Protein AF-A0A946BGT6-F1 (afdb_monomer_lite)

Radius of gyration: 21.68 Å; chains: 1; bounding box: 57×18×57 Å

Structure (mmCIF, N/CA/C/O backbone):
data_AF-A0A946BGT6-F1
#
_entry.id   AF-A0A946BGT6-F1
#
loop_
_atom_site.group_PDB
_atom_site.id
_atom_site.type_symbol
_atom_site.label_atom_id
_atom_site.label_alt_id
_atom_site.label_comp_id
_atom_site.label_asym_id
_atom_site.label_entity_id
_atom_site.label_seq_id
_atom_site.pdbx_PDB_ins_code
_atom_site.Cartn_x
_atom_site.Cartn_y
_atom_site.Cartn_z
_atom_site.occupancy
_atom_site.B_iso_or_equiv
_atom_site.auth_seq_id
_atom_site.auth_comp_id
_atom_site.auth_asym_id
_atom_site.auth_atom_id
_atom_site.pdbx_PDB_model_num
ATOM 1 N N . MET A 1 1 ? -19.618 1.269 34.527 1.00 49.34 1 MET A N 1
ATOM 2 C CA . MET A 1 1 ? -18.275 1.624 34.009 1.00 49.34 1 MET A CA 1
ATOM 3 C C . MET A 1 1 ? -18.115 1.313 32.505 1.00 49.34 1 MET A C 1
ATOM 5 O O . MET A 1 1 ? -16.997 1.098 32.072 1.00 49.34 1 MET A O 1
ATOM 9 N N . ASN A 1 2 ? -19.185 1.317 31.686 1.00 57.16 2 ASN A N 1
ATOM 10 C CA . ASN A 1 2 ? -19.121 0.758 30.314 1.00 57.16 2 ASN A CA 1
ATOM 11 C C . ASN A 1 2 ? -19.333 1.762 29.161 1.00 57.16 2 ASN A C 1
ATOM 13 O O . ASN A 1 2 ? -18.814 1.562 28.075 1.00 57.16 2 ASN A O 1
ATOM 17 N N . GLN A 1 3 ? -20.012 2.888 29.396 1.00 58.19 3 GLN A N 1
ATOM 18 C CA . GLN A 1 3 ? -20.349 3.854 28.333 1.00 58.19 3 GLN A CA 1
ATOM 19 C C . GLN A 1 3 ? -19.148 4.691 27.843 1.00 58.19 3 GLN A C 1
ATOM 21 O O . GLN A 1 3 ? -19.105 5.116 26.689 1.00 58.19 3 GLN A O 1
ATOM 26 N N . LYS A 1 4 ? -18.144 4.935 28.700 1.00 64.19 4 LYS A N 1
ATOM 27 C CA . LYS A 1 4 ? -16.946 5.705 28.316 1.00 64.19 4 LYS A CA 1
ATOM 28 C C . LYS A 1 4 ? -16.034 4.897 27.380 1.00 64.19 4 LYS A C 1
ATOM 30 O O . LYS A 1 4 ? -15.597 5.413 26.358 1.00 64.19 4 LYS A O 1
ATOM 35 N N . THR A 1 5 ? -15.804 3.627 27.702 1.00 70.81 5 THR A N 1
ATOM 36 C CA . THR A 1 5 ? -14.912 2.722 26.960 1.00 70.81 5 THR A CA 1
ATOM 37 C C . THR A 1 5 ? -15.464 2.366 25.576 1.00 70.81 5 THR A C 1
ATOM 39 O O . THR A 1 5 ? -14.711 2.253 24.608 1.00 70.81 5 THR A O 1
ATOM 42 N N . GLU A 1 6 ? -16.789 2.237 25.457 1.00 72.25 6 GLU A N 1
ATOM 43 C CA . GLU A 1 6 ? -17.472 1.979 24.183 1.00 72.25 6 GLU A CA 1
ATOM 44 C C . GLU A 1 6 ? -17.326 3.162 23.206 1.00 72.25 6 GLU A C 1
ATOM 46 O O . GLU A 1 6 ? -17.005 2.982 22.026 1.00 72.25 6 GLU A O 1
ATOM 51 N N . ASN A 1 7 ? -17.442 4.391 23.723 1.00 76.06 7 ASN A N 1
ATOM 52 C CA . ASN A 1 7 ? -17.224 5.608 22.941 1.00 76.06 7 ASN A CA 1
ATOM 53 C C . ASN A 1 7 ? -15.769 5.743 22.463 1.00 76.06 7 ASN A C 1
ATOM 55 O O . ASN A 1 7 ? -15.541 6.046 21.295 1.00 76.06 7 ASN A O 1
ATOM 59 N N . GLU A 1 8 ? -14.778 5.459 23.311 1.00 81.69 8 GLU A N 1
ATOM 60 C CA . GLU A 1 8 ? -13.362 5.516 22.909 1.00 81.69 8 GLU A CA 1
ATOM 61 C C . GLU A 1 8 ? -13.028 4.465 21.838 1.00 81.69 8 GLU A C 1
ATOM 63 O O . GLU A 1 8 ? -12.349 4.765 20.854 1.00 81.69 8 GLU A O 1
ATOM 68 N N . THR A 1 9 ? -13.579 3.254 21.964 1.00 82.38 9 THR A N 1
ATOM 69 C CA . THR A 1 9 ? -13.367 2.172 20.991 1.00 82.38 9 THR A CA 1
ATOM 70 C C . THR A 1 9 ? -13.937 2.533 19.618 1.00 82.38 9 THR A C 1
ATOM 72 O O . THR A 1 9 ? -13.252 2.374 18.607 1.00 82.38 9 THR A O 1
ATOM 75 N N . SER A 1 10 ? -15.161 3.071 19.560 1.00 81.19 10 SER A N 1
ATOM 76 C CA . SER A 1 10 ? -15.772 3.504 18.295 1.00 81.19 10 SER A CA 1
ATOM 77 C C . SER A 1 10 ? -15.000 4.657 17.639 1.00 81.19 10 SER A C 1
ATOM 79 O O . SER A 1 10 ? -14.808 4.655 16.419 1.00 81.19 10 SER A O 1
ATOM 81 N N . GLN A 1 11 ? -14.473 5.600 18.428 1.00 84.94 11 GLN A N 1
ATOM 82 C CA . GLN A 1 11 ? -13.640 6.690 17.921 1.00 84.94 11 GLN A CA 1
ATOM 83 C C . GLN A 1 11 ? -12.333 6.183 17.306 1.00 84.94 11 GLN A C 1
ATOM 85 O O . GLN A 1 11 ? -12.005 6.562 16.179 1.00 84.94 11 GLN A O 1
ATOM 90 N N . ILE A 1 12 ? -11.613 5.293 17.997 1.00 86.75 12 ILE A N 1
ATOM 91 C CA . ILE A 1 12 ? -10.382 4.680 17.475 1.00 86.75 12 ILE A CA 1
ATOM 92 C C . ILE A 1 12 ? -10.685 3.932 16.174 1.00 86.75 12 ILE A C 1
ATOM 94 O O . ILE A 1 12 ? -9.984 4.102 15.177 1.00 86.75 12 ILE A O 1
ATOM 98 N N . LEU A 1 13 ? -11.784 3.176 16.147 1.00 85.12 13 LEU A N 1
ATOM 99 C CA . LEU A 1 13 ? -12.221 2.410 14.987 1.00 85.12 13 LEU A CA 1
ATOM 100 C C . LEU A 1 13 ? -12.509 3.312 13.768 1.00 85.12 13 LEU A C 1
ATOM 102 O O . LEU A 1 13 ? -12.075 3.024 12.650 1.00 85.12 13 LEU A O 1
ATOM 106 N N . HIS A 1 14 ? -13.159 4.459 13.987 1.00 84.88 14 HIS A N 1
ATOM 107 C CA . HIS A 1 14 ? -13.379 5.481 12.961 1.00 84.88 14 HIS A CA 1
ATOM 108 C C . HIS A 1 14 ? -12.078 6.093 12.428 1.00 84.88 14 HIS A C 1
ATOM 110 O O . HIS A 1 14 ? -11.955 6.331 11.219 1.00 84.88 14 HIS A O 1
ATOM 116 N N . VAL A 1 15 ? -11.107 6.362 13.306 1.00 87.94 15 VAL A N 1
ATOM 117 C CA . VAL A 1 15 ? -9.793 6.884 12.908 1.00 87.94 15 VAL A CA 1
ATOM 118 C C . VAL A 1 15 ? -9.040 5.840 12.087 1.00 87.94 15 VAL A C 1
ATOM 120 O O . VAL A 1 15 ? -8.575 6.160 10.992 1.00 87.94 15 VAL A O 1
ATOM 123 N N . CYS A 1 16 ? -8.999 4.585 12.539 1.00 86.19 16 CYS A N 1
ATOM 124 C CA . CYS A 1 16 ? -8.393 3.477 11.801 1.00 86.19 16 CYS A CA 1
ATOM 125 C C . CYS A 1 16 ? -9.004 3.332 10.402 1.00 86.19 16 CYS A C 1
ATOM 127 O O . CYS A 1 16 ? -8.263 3.280 9.422 1.00 86.19 16 CYS A O 1
ATOM 129 N N . ALA A 1 17 ? -10.334 3.373 10.272 1.00 86.38 17 ALA A N 1
ATOM 130 C CA . ALA A 1 17 ? -11.006 3.310 8.972 1.00 86.38 17 ALA A CA 1
ATOM 131 C C . ALA A 1 17 ? -10.561 4.433 8.015 1.00 86.38 17 ALA A C 1
ATOM 133 O O . ALA A 1 17 ? -10.332 4.191 6.827 1.00 86.38 17 ALA A O 1
ATOM 134 N N . LYS A 1 18 ? -10.404 5.664 8.528 1.00 85.00 18 LYS A N 1
ATOM 135 C CA . LYS A 1 18 ? -9.903 6.812 7.751 1.00 85.00 18 LYS A CA 1
ATOM 136 C C . LYS A 1 18 ? -8.432 6.666 7.357 1.00 85.00 18 LYS A C 1
ATOM 138 O O . LYS A 1 18 ? -8.054 7.099 6.270 1.00 85.00 18 LYS A O 1
ATOM 143 N N . VAL A 1 19 ? -7.598 6.089 8.217 1.00 88.81 19 VAL A N 1
ATOM 144 C CA . VAL A 1 19 ? -6.185 5.837 7.900 1.00 88.81 19 VAL A CA 1
ATOM 145 C C . VAL A 1 19 ? -6.064 4.751 6.833 1.00 88.81 19 VAL A C 1
ATOM 147 O O . VAL A 1 19 ? -5.342 4.946 5.858 1.00 88.81 19 VAL A O 1
ATOM 150 N N . LEU A 1 20 ? -6.828 3.661 6.952 1.00 85.69 20 LEU A N 1
ATOM 151 C CA . LEU A 1 20 ? -6.831 2.561 5.984 1.00 85.69 20 LEU A CA 1
ATOM 152 C C . LEU A 1 20 ? -7.180 3.030 4.571 1.00 85.69 20 LEU A C 1
ATOM 154 O O . LEU A 1 20 ? -6.463 2.702 3.631 1.00 85.69 20 LEU A O 1
ATOM 158 N N . ILE A 1 21 ? -8.230 3.843 4.412 1.00 83.94 21 ILE A N 1
ATOM 159 C CA . ILE A 1 21 ? -8.620 4.331 3.081 1.00 83.94 21 ILE A CA 1
ATOM 160 C C . ILE A 1 21 ? -7.584 5.297 2.488 1.00 83.94 21 ILE A C 1
ATOM 162 O O . ILE A 1 21 ? -7.346 5.287 1.282 1.00 83.94 21 ILE A O 1
ATOM 166 N N . ARG A 1 22 ? -6.919 6.107 3.324 1.00 87.00 22 ARG A N 1
ATOM 167 C CA . ARG A 1 22 ? -5.818 6.976 2.877 1.00 87.00 22 ARG A CA 1
ATOM 168 C C . ARG A 1 22 ? -4.609 6.157 2.443 1.00 87.00 22 ARG A C 1
ATOM 170 O O . ARG A 1 22 ? -3.994 6.479 1.436 1.00 87.00 22 ARG A O 1
ATOM 177 N N . CYS A 1 23 ? -4.288 5.097 3.173 1.00 84.31 23 CYS A N 1
ATOM 178 C CA . CYS A 1 23 ? -3.156 4.233 2.864 1.00 84.31 23 CYS A CA 1
ATOM 179 C C . CYS A 1 23 ? -3.419 3.368 1.611 1.00 84.31 23 CYS A C 1
ATOM 181 O O . CYS A 1 23 ? -2.529 3.198 0.775 1.00 84.31 23 CYS A O 1
ATOM 183 N N . PHE A 1 24 ? -4.673 2.958 1.386 1.00 83.12 24 PHE A N 1
ATOM 184 C CA . PHE A 1 24 ? -5.123 2.418 0.100 1.00 83.12 24 PHE A CA 1
ATOM 185 C C . PHE A 1 24 ? -4.922 3.426 -1.040 1.00 83.12 24 PHE A C 1
ATOM 187 O O . PHE A 1 24 ? -4.323 3.092 -2.058 1.00 83.12 24 PHE A O 1
ATOM 194 N N . ALA A 1 25 ? -5.343 4.684 -0.858 1.00 85.62 25 ALA A N 1
ATOM 195 C CA . ALA A 1 25 ? -5.129 5.729 -1.860 1.00 85.62 25 ALA A CA 1
ATOM 196 C C . ALA A 1 25 ? -3.633 5.962 -2.151 1.00 85.62 25 ALA A C 1
ATOM 198 O O . ALA A 1 25 ? -3.253 6.063 -3.314 1.00 85.62 25 ALA A O 1
ATOM 199 N N . PHE A 1 26 ? -2.772 5.969 -1.127 1.00 86.56 26 PHE A N 1
ATOM 200 C CA . PHE A 1 26 ? -1.314 6.024 -1.301 1.00 86.56 26 PHE A CA 1
ATOM 201 C C . PHE A 1 26 ? -0.770 4.826 -2.080 1.00 86.56 26 PHE A C 1
ATOM 203 O O . PHE A 1 26 ? 0.056 5.006 -2.969 1.00 86.56 26 PHE A O 1
ATOM 210 N N . SER A 1 27 ? -1.255 3.618 -1.794 1.00 83.62 27 SER A N 1
ATOM 211 C CA . SER A 1 27 ? -0.860 2.414 -2.532 1.00 83.62 27 SER A CA 1
ATOM 212 C C . SER A 1 27 ? -1.230 2.519 -4.014 1.00 83.62 27 SER A C 1
ATOM 214 O O . SER A 1 27 ? -0.418 2.202 -4.879 1.00 83.62 27 SER A O 1
ATOM 216 N N . VAL A 1 28 ? -2.429 3.028 -4.320 1.00 83.94 28 VAL A N 1
ATOM 21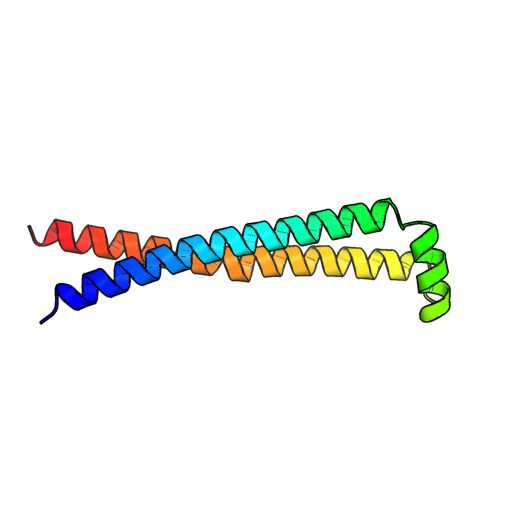7 C CA . VAL A 1 28 ? -2.871 3.290 -5.699 1.00 83.94 28 VAL A CA 1
ATOM 218 C C . VAL A 1 28 ? -2.006 4.363 -6.366 1.00 83.94 28 VAL A C 1
ATOM 220 O O . VAL A 1 28 ? -1.628 4.200 -7.523 1.00 83.94 28 VAL A O 1
ATOM 223 N N . LEU A 1 29 ? -1.645 5.435 -5.653 1.00 89.25 29 LEU A N 1
ATOM 224 C CA . LEU A 1 29 ? -0.739 6.467 -6.169 1.00 89.25 29 LEU A CA 1
ATOM 225 C C . LEU A 1 29 ? 0.646 5.900 -6.493 1.00 89.25 29 LEU A C 1
ATOM 227 O O . LEU A 1 29 ? 1.183 6.196 -7.555 1.00 89.25 29 LEU A O 1
ATOM 231 N N . ILE A 1 30 ? 1.202 5.058 -5.621 1.00 85.62 30 ILE A N 1
ATOM 232 C CA . ILE A 1 30 ? 2.481 4.379 -5.862 1.00 85.62 30 ILE A CA 1
ATOM 233 C C . ILE A 1 30 ? 2.385 3.484 -7.102 1.00 85.62 30 ILE A C 1
ATOM 235 O O . ILE A 1 30 ? 3.259 3.554 -7.960 1.00 85.62 30 ILE A O 1
ATOM 239 N N . LEU A 1 31 ? 1.306 2.708 -7.247 1.00 83.88 31 LEU A N 1
ATOM 240 C CA . LEU A 1 31 ? 1.034 1.905 -8.447 1.00 83.88 31 LEU A CA 1
ATOM 241 C C . LEU A 1 31 ? 0.966 2.765 -9.718 1.00 83.88 31 LEU A C 1
ATOM 243 O O . LEU A 1 31 ? 1.520 2.382 -10.744 1.00 83.88 31 LEU A O 1
ATOM 247 N N . MET A 1 32 ? 0.326 3.935 -9.655 1.00 83.88 32 MET A N 1
ATOM 248 C CA . MET A 1 32 ? 0.247 4.871 -10.782 1.00 83.88 32 MET A CA 1
ATOM 249 C C . MET A 1 32 ? 1.615 5.457 -11.136 1.00 83.88 32 MET A C 1
ATOM 251 O O . MET A 1 32 ? 1.969 5.508 -12.310 1.00 83.88 32 MET A O 1
ATOM 255 N N . ILE A 1 33 ? 2.400 5.865 -10.137 1.00 86.62 33 ILE A N 1
ATOM 256 C CA . ILE A 1 33 ? 3.767 6.361 -10.341 1.00 86.62 33 ILE A CA 1
ATOM 257 C C . ILE A 1 33 ? 4.633 5.263 -10.960 1.00 86.62 33 ILE A C 1
ATOM 259 O O . ILE A 1 33 ? 5.333 5.526 -11.933 1.00 86.62 33 ILE A O 1
ATOM 263 N N . TRP A 1 34 ? 4.541 4.030 -10.455 1.00 81.75 34 TRP A N 1
ATOM 264 C CA . TRP A 1 34 ? 5.258 2.879 -11.003 1.00 81.75 34 TRP A CA 1
ATOM 265 C C . TRP A 1 34 ? 4.857 2.617 -12.454 1.00 81.75 34 TRP A C 1
ATOM 267 O O . TRP A 1 34 ? 5.716 2.420 -13.305 1.00 81.75 34 TRP A O 1
ATOM 277 N N . PHE A 1 35 ? 3.563 2.677 -12.768 1.00 78.81 35 PHE A N 1
ATOM 278 C CA . PHE A 1 35 ? 3.059 2.497 -14.127 1.00 78.81 35 PHE A CA 1
ATOM 279 C C . PHE A 1 35 ? 3.574 3.579 -15.087 1.00 78.81 35 PHE A C 1
ATOM 281 O O . PHE A 1 35 ? 4.044 3.270 -16.180 1.00 78.81 35 PHE A O 1
ATOM 288 N N . VAL A 1 36 ? 3.549 4.847 -14.665 1.00 81.88 36 VAL A N 1
ATOM 289 C CA . VAL A 1 36 ? 4.103 5.968 -15.441 1.00 81.88 36 VAL A CA 1
ATOM 290 C C . VAL A 1 36 ? 5.610 5.808 -15.623 1.00 81.88 36 VAL A C 1
ATOM 292 O O . VAL A 1 36 ? 6.118 6.041 -16.719 1.00 81.88 36 VAL A O 1
ATOM 295 N N . TRP A 1 37 ? 6.324 5.362 -14.590 1.00 77.31 37 TRP A N 1
ATOM 296 C CA . TRP A 1 37 ? 7.751 5.066 -14.674 1.00 77.31 37 TRP A CA 1
ATOM 297 C C . TRP A 1 37 ? 8.026 3.934 -15.663 1.00 77.31 37 TRP A C 1
ATOM 299 O O . TRP A 1 37 ? 8.925 4.049 -16.485 1.00 77.31 37 TRP A O 1
ATOM 309 N N . LEU A 1 38 ? 7.225 2.869 -15.649 1.00 71.62 38 LEU A N 1
ATOM 310 C CA . LEU A 1 38 ? 7.368 1.758 -16.584 1.00 71.62 38 LEU A CA 1
ATOM 311 C C . LEU A 1 38 ? 7.166 2.206 -18.039 1.00 71.62 38 LEU A C 1
ATOM 313 O O . LEU A 1 38 ? 7.912 1.795 -18.924 1.00 71.62 38 LEU A O 1
ATOM 317 N N . LEU A 1 39 ? 6.175 3.071 -18.276 1.00 73.69 39 LEU A N 1
ATOM 318 C CA . LEU A 1 39 ? 5.870 3.605 -19.604 1.00 73.69 39 LEU A CA 1
ATOM 319 C C . LEU A 1 39 ? 6.925 4.596 -20.107 1.00 73.69 39 LEU A C 1
ATOM 321 O O . LEU A 1 39 ? 7.275 4.570 -21.282 1.00 73.69 39 LEU A O 1
ATOM 325 N N . THR A 1 40 ? 7.425 5.478 -19.240 1.00 71.00 40 THR A N 1
ATOM 326 C CA . THR A 1 40 ? 8.374 6.542 -19.624 1.00 71.00 40 THR A CA 1
ATOM 327 C C . THR A 1 40 ? 9.826 6.073 -19.625 1.00 71.00 40 THR A C 1
ATOM 329 O O . THR A 1 40 ? 10.625 6.522 -20.443 1.00 71.00 40 THR A O 1
ATOM 332 N N . CYS A 1 41 ? 10.172 5.138 -18.743 1.00 63.56 41 CYS A N 1
ATOM 333 C CA . CYS A 1 41 ? 11.516 4.593 -18.580 1.00 63.56 41 CYS A CA 1
ATOM 334 C C . CYS A 1 41 ? 11.695 3.252 -19.319 1.00 63.56 41 CYS A C 1
ATOM 336 O O . CYS A 1 41 ? 12.695 2.570 -19.119 1.00 63.56 41 CYS A O 1
ATOM 338 N N . GLY A 1 42 ? 10.762 2.862 -20.193 1.00 60.19 42 GLY A N 1
ATOM 339 C CA . GLY A 1 42 ? 10.820 1.606 -20.948 1.00 60.19 42 GLY A CA 1
ATOM 340 C C . GLY A 1 42 ? 12.039 1.456 -21.871 1.00 60.19 42 GLY A C 1
ATOM 341 O O . GLY A 1 42 ? 12.448 0.331 -22.128 1.00 60.19 42 GLY A O 1
ATOM 342 N N . ASP A 1 43 ? 12.660 2.553 -22.321 1.00 61.62 43 ASP A N 1
ATOM 343 C CA . ASP A 1 43 ? 13.914 2.520 -23.098 1.00 61.62 43 ASP A CA 1
ATOM 344 C C . ASP A 1 43 ? 15.154 2.888 -22.255 1.00 61.62 43 ASP A C 1
ATOM 346 O O . ASP A 1 43 ? 16.175 2.202 -22.327 1.00 61.62 43 ASP A O 1
ATOM 350 N N . PHE A 1 44 ? 15.070 3.913 -21.394 1.00 57.09 44 PHE A N 1
ATOM 351 C CA . PHE A 1 44 ? 16.185 4.345 -20.528 1.00 57.09 44 PHE A CA 1
ATOM 352 C C . PHE A 1 44 ? 16.411 3.429 -19.321 1.00 57.09 44 PHE A C 1
ATOM 354 O O . PHE A 1 44 ? 17.542 3.045 -19.021 1.00 57.09 44 PHE A O 1
ATOM 361 N N . GLY A 1 45 ? 15.334 3.039 -18.643 1.00 59.97 45 GLY A N 1
ATOM 362 C CA . GLY A 1 45 ? 15.355 2.072 -17.553 1.00 59.97 45 GLY A CA 1
ATOM 363 C C . GLY A 1 45 ? 15.756 0.693 -18.049 1.00 59.97 45 GLY A C 1
ATOM 364 O O . GLY A 1 45 ? 16.480 -0.004 -17.355 1.00 59.97 45 GLY A O 1
ATOM 365 N N . TYR A 1 46 ? 15.407 0.332 -19.283 1.00 57.34 46 TYR A N 1
ATOM 366 C CA . TYR A 1 46 ? 15.846 -0.927 -19.868 1.00 57.34 46 TYR A CA 1
ATOM 367 C C . TYR A 1 46 ? 17.366 -0.995 -20.056 1.00 57.34 46 TYR A C 1
ATOM 369 O O . TYR A 1 46 ? 17.969 -2.003 -19.704 1.00 57.34 46 TYR A O 1
ATOM 377 N N . GLN A 1 47 ? 18.011 0.078 -20.528 1.00 62.41 47 GLN A N 1
ATOM 378 C CA . GLN A 1 47 ? 19.478 0.136 -20.604 1.00 62.41 47 GLN A CA 1
ATOM 379 C C . GLN A 1 47 ? 20.138 0.123 -19.219 1.00 62.41 47 GLN A C 1
ATOM 381 O O . GLN A 1 47 ? 21.095 -0.620 -19.008 1.00 62.41 47 GLN A O 1
ATOM 386 N N . TYR A 1 48 ? 19.615 0.900 -18.265 1.00 61.88 48 TYR A N 1
ATOM 387 C CA . TYR A 1 48 ? 20.175 0.972 -16.911 1.00 61.88 48 TYR A CA 1
ATOM 388 C C . TYR A 1 48 ? 20.012 -0.345 -16.136 1.00 61.88 48 TYR A C 1
ATOM 390 O O . TYR A 1 48 ? 20.929 -0.788 -15.448 1.00 61.88 48 TYR A O 1
ATOM 398 N N . PHE A 1 49 ? 18.858 -1.001 -16.272 1.00 61.25 49 PHE A N 1
ATOM 399 C CA . PHE A 1 49 ? 18.537 -2.247 -15.576 1.00 61.25 49 PHE A CA 1
ATOM 400 C C . PHE A 1 49 ? 19.167 -3.466 -16.261 1.00 61.25 49 PHE A C 1
ATOM 402 O O . PHE A 1 49 ? 19.662 -4.363 -15.583 1.00 61.25 49 PHE A O 1
ATOM 409 N N . SER A 1 50 ? 19.250 -3.474 -17.598 1.00 57.81 50 SER A N 1
ATOM 410 C CA . SER A 1 50 ? 20.026 -4.465 -18.359 1.00 57.81 50 SER A CA 1
ATOM 411 C C . SER A 1 50 ? 21.509 -4.424 -18.000 1.00 57.81 50 SER A C 1
ATOM 413 O O . SER A 1 50 ? 22.136 -5.479 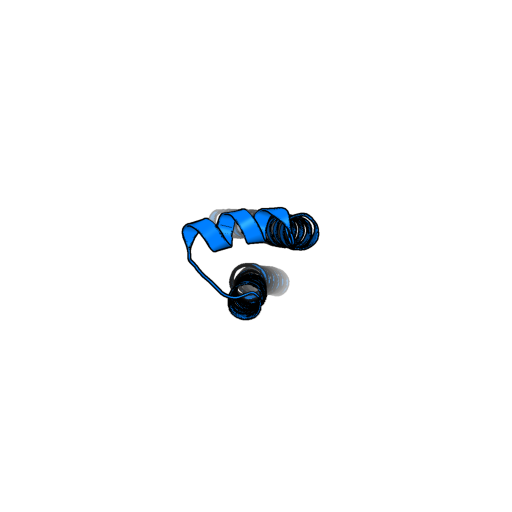-17.970 1.00 57.81 50 SER A O 1
ATOM 415 N N . ALA A 1 51 ? 22.071 -3.243 -17.727 1.00 63.34 51 ALA A N 1
ATOM 416 C 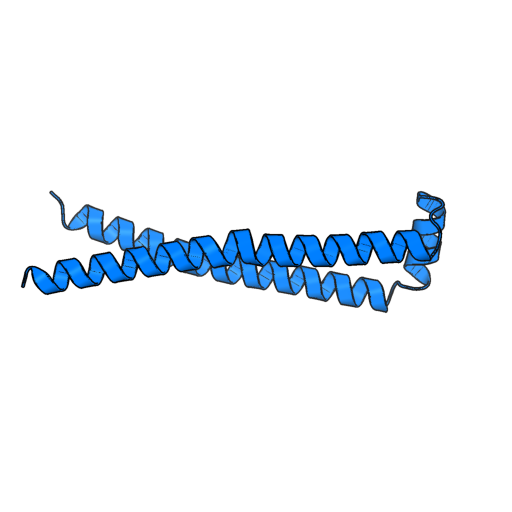CA . ALA A 1 51 ? 23.457 -3.113 -17.283 1.00 63.34 51 ALA A CA 1
ATOM 417 C C . ALA A 1 51 ? 23.669 -3.629 -15.848 1.00 63.34 51 ALA A C 1
ATOM 419 O O . ALA A 1 51 ? 24.749 -4.124 -15.536 1.00 63.34 51 ALA A O 1
ATOM 420 N N . TRP A 1 52 ? 22.650 -3.540 -14.986 1.00 58.59 52 TRP A N 1
ATOM 421 C CA . TRP A 1 52 ? 22.735 -3.984 -13.591 1.00 58.59 52 TRP A CA 1
ATOM 422 C C . TRP A 1 52 ? 22.467 -5.489 -13.422 1.00 58.59 52 TRP A C 1
ATOM 424 O O . TRP A 1 52 ? 23.138 -6.142 -12.628 1.00 58.59 52 TRP A O 1
ATOM 434 N N . PHE A 1 53 ? 21.505 -6.050 -14.164 1.00 59.12 53 PHE A N 1
ATOM 435 C CA . PHE A 1 53 ? 21.014 -7.421 -13.962 1.00 59.12 53 PHE A CA 1
ATOM 436 C C . PHE A 1 53 ? 21.205 -8.369 -15.156 1.00 59.12 53 PHE A C 1
ATOM 438 O O . PHE A 1 53 ? 21.001 -9.570 -15.006 1.00 59.12 53 PHE A O 1
ATOM 445 N N . GLY A 1 54 ? 21.572 -7.875 -16.345 1.00 60.03 54 GLY A N 1
ATOM 446 C CA . GLY A 1 54 ? 21.730 -8.724 -17.536 1.00 60.03 54 GLY A CA 1
ATOM 447 C C . GLY A 1 54 ? 20.436 -9.407 -18.008 1.00 60.03 54 GLY A C 1
ATOM 448 O O . GLY A 1 54 ? 20.494 -10.405 -18.721 1.00 60.03 54 GLY A O 1
ATOM 449 N N . LEU A 1 55 ? 19.269 -8.897 -17.600 1.00 59.94 55 LEU A N 1
ATOM 450 C CA . LEU A 1 55 ? 17.960 -9.489 -17.888 1.00 59.94 55 LEU A CA 1
ATOM 451 C C . LEU A 1 55 ? 17.457 -9.142 -19.300 1.00 59.94 55 LEU A C 1
ATOM 453 O O . LEU A 1 55 ? 17.675 -8.046 -19.824 1.00 59.94 55 LEU A O 1
ATOM 457 N N . THR A 1 56 ? 16.762 -10.099 -19.918 1.00 65.31 56 THR A N 1
ATOM 458 C CA . THR A 1 56 ? 16.155 -9.995 -21.258 1.00 65.31 56 THR A CA 1
ATOM 459 C C . THR A 1 56 ? 14.812 -9.247 -21.222 1.00 65.31 56 THR A C 1
ATOM 461 O O . THR A 1 56 ? 14.173 -9.176 -20.172 1.00 65.31 56 THR A O 1
ATOM 464 N N . LYS A 1 57 ? 14.354 -8.687 -22.365 1.00 65.06 57 LYS A N 1
ATOM 465 C CA . LYS A 1 57 ? 13.222 -7.719 -22.401 1.00 65.06 57 LYS A CA 1
ATOM 466 C C . LYS A 1 57 ? 11.943 -8.300 -21.823 1.00 65.06 57 LYS A C 1
ATOM 468 O O . LYS A 1 57 ? 11.164 -7.590 -21.196 1.00 65.06 57 LYS A O 1
ATOM 473 N N . GLN A 1 58 ? 11.769 -9.601 -22.010 1.00 66.25 58 GLN A N 1
ATOM 474 C CA . GLN A 1 58 ? 10.645 -10.352 -21.480 1.00 66.25 58 GLN A CA 1
ATOM 475 C C . GLN A 1 58 ? 10.676 -10.496 -19.961 1.00 66.25 58 GLN A C 1
ATOM 477 O O . GLN A 1 58 ? 9.651 -10.241 -19.341 1.00 66.25 58 GLN A O 1
ATOM 482 N N . GLU A 1 59 ? 11.818 -10.841 -19.367 1.00 66.88 59 GLU A N 1
ATOM 483 C CA . GLU A 1 59 ? 11.934 -11.082 -17.921 1.00 66.88 59 GLU A CA 1
ATOM 484 C C . GLU A 1 59 ? 11.629 -9.809 -17.121 1.00 66.88 59 GLU A C 1
ATOM 486 O O . GLU A 1 59 ? 10.867 -9.832 -16.158 1.00 66.88 59 GLU A O 1
ATOM 491 N N . PHE A 1 60 ? 12.123 -8.659 -17.590 1.00 66.81 60 PHE A N 1
ATOM 492 C CA . PHE A 1 60 ? 11.854 -7.368 -16.952 1.00 66.81 60 PHE A CA 1
ATOM 493 C C . PHE A 1 60 ? 10.366 -6.984 -16.989 1.00 66.81 60 PHE A C 1
ATOM 495 O O . PHE A 1 60 ? 9.826 -6.444 -16.022 1.00 66.81 60 PHE A O 1
ATOM 502 N N . VAL A 1 61 ? 9.687 -7.250 -18.108 1.00 69.12 61 VAL A N 1
ATOM 503 C CA . VAL A 1 61 ? 8.249 -6.979 -18.247 1.00 69.12 61 VAL A CA 1
ATOM 504 C C . VAL A 1 61 ? 7.432 -7.950 -17.390 1.00 69.12 61 VAL A C 1
ATOM 506 O O . VAL A 1 61 ? 6.458 -7.527 -16.768 1.00 69.12 61 VAL A O 1
ATOM 509 N N . LEU A 1 62 ? 7.848 -9.217 -17.308 1.00 75.81 62 LEU A N 1
ATOM 510 C CA . LEU A 1 62 ? 7.225 -10.252 -16.480 1.00 75.81 62 LEU A CA 1
ATOM 511 C C . LEU A 1 62 ? 7.300 -9.920 -14.989 1.00 75.81 62 LEU A C 1
ATOM 513 O O . LEU A 1 62 ? 6.263 -9.921 -14.327 1.00 75.81 62 LEU A O 1
ATOM 517 N N . GLU A 1 63 ? 8.478 -9.569 -14.471 1.00 73.62 63 GLU A N 1
ATOM 518 C CA . GLU A 1 63 ? 8.619 -9.202 -13.058 1.00 73.62 63 GLU A CA 1
ATOM 519 C C . GLU A 1 63 ? 7.819 -7.945 -12.707 1.00 73.62 63 GLU A C 1
ATOM 521 O O . GLU A 1 63 ? 7.154 -7.902 -11.673 1.00 73.62 63 GLU A O 1
ATOM 526 N N . ASN A 1 64 ? 7.799 -6.938 -13.588 1.00 73.44 64 ASN A N 1
ATOM 527 C CA . ASN A 1 64 ? 7.008 -5.730 -13.349 1.00 73.44 64 ASN A CA 1
ATOM 528 C C . ASN A 1 64 ? 5.494 -5.986 -13.402 1.00 73.44 64 ASN A C 1
ATOM 530 O O . ASN A 1 64 ? 4.745 -5.413 -12.608 1.00 73.44 64 ASN A O 1
ATOM 534 N N . LEU A 1 65 ? 5.021 -6.849 -14.306 1.00 76.44 65 LEU A N 1
ATOM 535 C CA . LEU A 1 65 ? 3.617 -7.274 -14.345 1.00 76.44 65 LEU A CA 1
ATOM 536 C C . LEU A 1 65 ? 3.232 -8.076 -13.100 1.00 76.44 65 LEU A C 1
ATOM 538 O O . LEU A 1 65 ? 2.143 -7.868 -12.551 1.00 76.44 65 LEU A O 1
ATOM 542 N N . ASN A 1 66 ? 4.125 -8.951 -12.636 1.00 82.19 66 ASN A N 1
ATOM 543 C CA . ASN A 1 66 ? 3.909 -9.718 -11.419 1.00 82.19 66 ASN A CA 1
ATOM 544 C C . ASN A 1 66 ? 3.861 -8.796 -10.191 1.00 82.19 66 ASN A C 1
ATOM 546 O O . ASN A 1 66 ? 2.879 -8.816 -9.452 1.00 82.19 66 ASN A O 1
ATOM 550 N N . GLY A 1 67 ? 4.828 -7.884 -10.052 1.00 77.62 67 GLY A N 1
ATOM 551 C CA . GLY A 1 67 ? 4.863 -6.895 -8.972 1.00 77.62 67 GLY A CA 1
ATOM 552 C C . GLY A 1 67 ? 3.639 -5.973 -8.951 1.00 77.62 67 GLY A C 1
ATOM 553 O O . GLY A 1 67 ? 3.087 -5.696 -7.886 1.00 77.62 67 GLY A O 1
ATOM 554 N N . MET A 1 68 ? 3.130 -5.552 -10.116 1.00 78.06 68 MET A N 1
ATOM 555 C CA . MET A 1 68 ? 1.878 -4.785 -10.200 1.00 78.06 68 MET A CA 1
ATOM 556 C C . MET A 1 68 ? 0.656 -5.591 -9.742 1.00 78.06 68 MET A C 1
ATOM 558 O O . MET A 1 68 ? -0.256 -5.036 -9.122 1.00 78.06 68 MET A O 1
ATOM 562 N N . THR A 1 69 ? 0.618 -6.885 -10.053 1.00 83.50 69 THR A N 1
ATOM 563 C CA . THR A 1 69 ? -0.489 -7.773 -9.675 1.00 83.50 69 THR A CA 1
ATOM 564 C C . THR A 1 69 ? -0.465 -8.064 -8.178 1.00 83.50 69 THR A C 1
ATOM 566 O O . THR A 1 69 ? -1.495 -7.939 -7.512 1.00 83.50 69 THR A O 1
ATOM 569 N N . GLU A 1 70 ? 0.714 -8.356 -7.633 1.00 82.38 70 GLU A N 1
ATOM 570 C CA . GLU A 1 70 ? 0.922 -8.567 -6.203 1.00 82.38 70 GLU A CA 1
ATOM 571 C C . GLU A 1 70 ? 0.593 -7.309 -5.402 1.00 82.38 70 GLU A C 1
ATOM 573 O O . GLU A 1 70 ? -0.198 -7.389 -4.469 1.00 82.38 70 GLU A O 1
ATOM 578 N N . LEU A 1 71 ? 1.085 -6.129 -5.796 1.00 82.19 71 LEU A N 1
ATOM 579 C CA . LEU A 1 71 ? 0.764 -4.875 -5.102 1.00 82.19 71 LEU A CA 1
ATOM 580 C C . LEU A 1 71 ? -0.730 -4.541 -5.154 1.00 82.19 71 LEU A C 1
ATOM 582 O O . LEU A 1 71 ? -1.281 -4.066 -4.160 1.00 82.19 71 LEU A O 1
ATOM 586 N N . LYS A 1 72 ? -1.415 -4.817 -6.272 1.00 80.81 72 LYS A N 1
ATOM 587 C CA . LYS A 1 72 ? -2.878 -4.669 -6.355 1.00 80.81 72 LYS A CA 1
ATOM 588 C C . LYS A 1 72 ? -3.589 -5.600 -5.378 1.00 80.81 72 LYS A C 1
ATOM 590 O O . LYS A 1 72 ? -4.445 -5.140 -4.622 1.00 80.81 72 LYS A O 1
ATOM 595 N N . LEU A 1 73 ? -3.236 -6.885 -5.377 1.00 84.88 73 LEU A N 1
ATOM 596 C CA . LEU A 1 73 ? -3.837 -7.883 -4.490 1.00 84.88 73 LEU A CA 1
ATOM 597 C C . LEU A 1 73 ? -3.552 -7.580 -3.020 1.00 84.88 73 LEU A C 1
ATOM 599 O O . LEU A 1 73 ? -4.464 -7.642 -2.196 1.00 84.88 73 LEU A O 1
ATOM 603 N N . LEU A 1 74 ? -2.316 -7.205 -2.697 1.00 84.44 74 LEU A N 1
ATOM 604 C CA . LEU A 1 74 ? -1.888 -6.876 -1.345 1.00 84.44 74 LEU A CA 1
ATOM 605 C C . LEU A 1 74 ? -2.590 -5.612 -0.850 1.00 84.44 74 LEU A C 1
ATOM 607 O O . LEU A 1 74 ? -3.095 -5.594 0.268 1.00 84.44 74 LEU A O 1
ATOM 611 N N . SER A 1 75 ? -2.695 -4.582 -1.693 1.00 83.06 75 SER A N 1
ATOM 612 C CA . SER A 1 75 ? -3.384 -3.342 -1.339 1.00 83.06 75 SER A CA 1
ATOM 613 C C . SER A 1 75 ? -4.878 -3.575 -1.099 1.00 83.06 75 SER A C 1
ATOM 615 O O . SER A 1 75 ? -5.425 -3.127 -0.092 1.00 83.06 75 SER A O 1
ATOM 617 N N . VAL A 1 7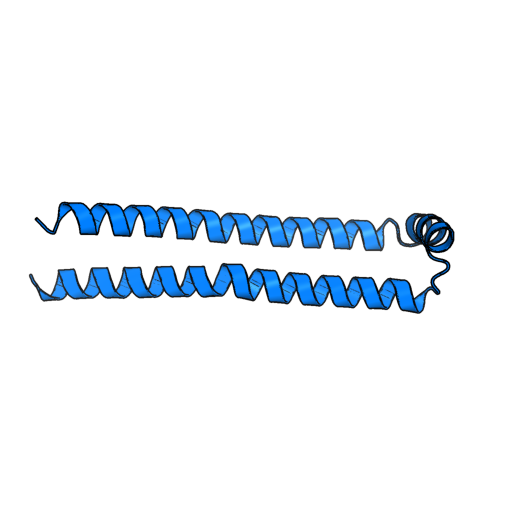6 ? -5.551 -4.347 -1.957 1.00 81.81 76 VAL A N 1
ATOM 618 C CA . VAL A 1 76 ? -6.966 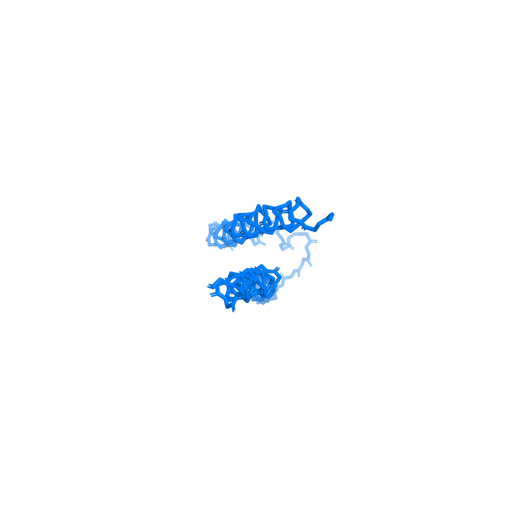-4.688 -1.747 1.00 81.81 76 VAL A CA 1
ATOM 619 C C . VAL A 1 76 ? -7.139 -5.557 -0.498 1.00 81.81 76 VAL A C 1
ATOM 621 O O . VAL A 1 76 ? -7.990 -5.267 0.337 1.00 81.81 76 VAL A O 1
ATOM 624 N N . THR A 1 77 ? -6.315 -6.584 -0.311 1.00 81.75 77 THR A N 1
ATOM 625 C CA . THR A 1 77 ? -6.472 -7.522 0.809 1.00 81.75 77 THR A CA 1
ATOM 626 C C . THR A 1 77 ? -6.142 -6.867 2.149 1.00 81.75 77 THR A C 1
ATOM 628 O O . THR A 1 77 ? -6.919 -6.980 3.092 1.00 81.75 77 THR A O 1
ATOM 631 N N . LEU A 1 78 ? -5.033 -6.129 2.245 1.00 78.62 78 LEU A N 1
ATOM 632 C CA . LEU A 1 78 ? -4.596 -5.513 3.500 1.00 78.62 78 LEU A CA 1
ATOM 633 C C . LEU A 1 78 ? -5.326 -4.214 3.842 1.00 78.62 78 LEU A C 1
ATOM 635 O O . LEU A 1 78 ? -5.342 -3.856 5.014 1.00 78.62 78 LEU A O 1
ATOM 639 N N . PHE A 1 79 ? -5.939 -3.506 2.885 1.00 78.19 79 PHE A N 1
ATOM 640 C CA . PHE A 1 79 ? -6.672 -2.270 3.198 1.00 78.19 79 PHE A CA 1
ATOM 641 C C . PHE A 1 79 ? -8.191 -2.406 3.117 1.00 78.19 79 PHE A C 1
ATOM 643 O O . PHE A 1 79 ? -8.888 -1.827 3.951 1.00 78.19 79 PHE A O 1
ATOM 650 N N . LEU A 1 80 ? -8.731 -3.169 2.163 1.00 78.81 80 LEU A N 1
ATOM 651 C CA . LEU A 1 80 ? -10.182 -3.277 1.983 1.00 78.81 80 LEU A CA 1
ATOM 652 C C . LEU A 1 80 ? -10.815 -4.209 3.021 1.00 78.81 80 LEU A C 1
ATOM 654 O O . LEU A 1 80 ? -11.859 -3.879 3.582 1.00 78.81 80 LEU A O 1
ATOM 658 N N . VAL A 1 81 ? -10.174 -5.347 3.311 1.00 83.00 81 VAL A N 1
ATOM 659 C CA . VAL A 1 81 ? -10.678 -6.335 4.281 1.00 83.00 81 VAL A CA 1
ATOM 660 C C . VAL A 1 81 ? -10.787 -5.739 5.686 1.00 83.00 81 VAL A C 1
ATOM 662 O O . VAL A 1 81 ? -11.881 -5.785 6.255 1.00 83.00 81 VAL A O 1
ATOM 665 N N . PRO A 1 82 ? -9.735 -5.119 6.257 1.00 80.62 82 PRO A N 1
ATOM 666 C CA . PRO A 1 82 ? -9.867 -4.541 7.586 1.00 80.62 82 PRO A CA 1
ATOM 667 C C . PRO A 1 82 ? -10.782 -3.312 7.600 1.00 80.62 82 PRO A C 1
ATOM 669 O O . PRO A 1 82 ? -11.494 -3.119 8.580 1.00 80.62 82 PRO A O 1
ATOM 672 N N . TYR A 1 83 ? -10.885 -2.536 6.514 1.00 84.50 83 TYR A N 1
ATOM 673 C CA . TYR A 1 83 ? -11.886 -1.466 6.420 1.00 84.50 83 TYR A CA 1
ATOM 674 C C . TYR A 1 83 ? -13.321 -2.015 6.482 1.00 84.50 83 TYR A C 1
ATOM 676 O O . TYR A 1 83 ? -14.155 -1.483 7.217 1.00 84.50 83 TYR A O 1
ATOM 684 N N . ALA A 1 84 ? -13.610 -3.092 5.744 1.00 84.75 84 ALA A N 1
ATOM 685 C CA . ALA A 1 84 ? -14.917 -3.741 5.754 1.00 84.75 84 ALA A CA 1
ATOM 686 C C . ALA A 1 84 ? -15.242 -4.341 7.130 1.00 84.75 84 ALA A C 1
ATOM 688 O O . ALA A 1 84 ? -16.339 -4.120 7.643 1.00 84.75 84 ALA A O 1
ATOM 689 N N . ALA A 1 85 ? -14.279 -5.019 7.763 1.00 87.50 85 ALA A N 1
ATOM 690 C CA . ALA A 1 85 ? -14.433 -5.577 9.106 1.00 87.50 85 ALA A CA 1
ATOM 691 C C . ALA A 1 85 ? -14.750 -4.488 10.144 1.00 87.50 85 ALA A C 1
ATOM 693 O O . ALA A 1 85 ? -15.708 -4.614 10.903 1.00 87.50 85 ALA A O 1
ATOM 694 N N . ILE A 1 86 ? -14.008 -3.377 10.115 1.00 86.81 86 ILE A N 1
ATOM 695 C CA . ILE A 1 86 ? -14.253 -2.200 10.956 1.00 86.81 86 ILE A CA 1
ATOM 696 C C . ILE A 1 86 ? -15.683 -1.677 10.757 1.00 86.81 86 ILE A C 1
ATOM 698 O O . ILE A 1 86 ? -16.404 -1.445 11.729 1.00 86.81 86 ILE A O 1
ATOM 702 N N . LYS A 1 87 ? -16.116 -1.500 9.503 1.00 83.25 87 LYS A N 1
ATOM 703 C CA . LYS A 1 87 ? -17.456 -0.983 9.192 1.00 83.25 87 LYS A CA 1
ATOM 704 C C . LYS A 1 87 ? -18.567 -1.917 9.676 1.00 83.25 87 LYS A C 1
ATOM 706 O O . LYS A 1 87 ? -19.586 -1.434 10.163 1.00 83.25 87 LYS A O 1
ATOM 711 N N . LEU A 1 88 ? -18.369 -3.230 9.554 1.00 86.69 88 LEU A N 1
ATOM 712 C CA . LEU A 1 88 ? -19.310 -4.246 10.031 1.00 86.69 88 LEU A CA 1
ATOM 713 C C . LEU A 1 88 ? -19.431 -4.232 11.556 1.00 86.69 88 LEU A C 1
ATOM 715 O O . LEU A 1 88 ? -20.543 -4.233 12.079 1.00 86.69 88 LEU A O 1
ATOM 719 N N . VAL A 1 89 ? -18.304 -4.160 12.268 1.00 85.56 89 VAL A N 1
ATOM 720 C CA . VAL A 1 89 ? -18.300 -4.057 13.734 1.00 85.56 89 VAL A CA 1
ATOM 721 C C . VAL A 1 89 ? -19.019 -2.785 14.178 1.00 85.56 89 VAL A C 1
ATOM 723 O O . VAL A 1 89 ? -19.900 -2.853 15.029 1.00 85.56 89 VAL A O 1
ATOM 726 N N . LEU A 1 90 ? -18.724 -1.642 13.553 1.00 81.88 90 LEU A N 1
ATOM 727 C CA . LEU A 1 90 ? -19.380 -0.374 13.874 1.00 81.88 90 LEU A CA 1
ATOM 728 C C . LEU A 1 90 ? -20.903 -0.426 13.635 1.00 81.88 90 LEU A C 1
ATOM 730 O O . LEU A 1 90 ? -21.674 0.072 14.453 1.00 81.88 90 LEU A O 1
ATOM 734 N N . HIS A 1 91 ? -21.343 -1.063 12.544 1.00 83.12 91 HIS A N 1
ATOM 735 C CA . HIS A 1 91 ? -22.765 -1.249 12.242 1.00 83.12 91 HIS A CA 1
ATOM 736 C C . HIS A 1 91 ? -23.473 -2.121 13.290 1.00 83.12 91 HIS A C 1
ATOM 738 O O . HIS A 1 91 ? -24.568 -1.783 13.740 1.00 83.12 91 HIS A O 1
A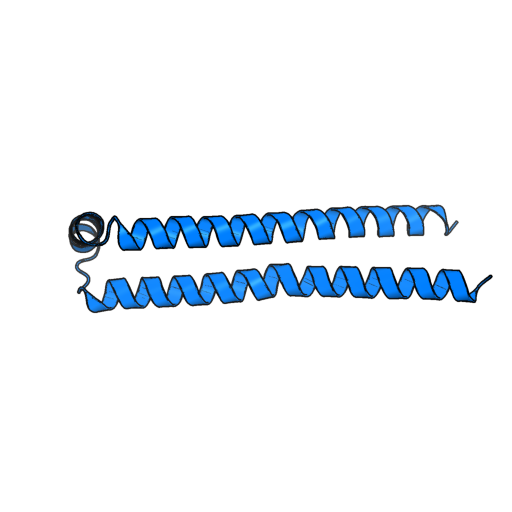TOM 744 N N . ASN A 1 92 ? -22.841 -3.221 13.710 1.00 82.75 92 ASN A N 1
ATOM 745 C CA . ASN A 1 92 ? -23.393 -4.112 14.731 1.00 82.75 92 ASN A CA 1
ATOM 746 C C . ASN A 1 92 ? -23.484 -3.434 16.104 1.00 82.75 92 ASN A C 1
ATOM 748 O O . ASN A 1 92 ? -24.477 -3.624 16.804 1.00 82.75 92 ASN A O 1
ATOM 752 N N . MET A 1 93 ? -22.490 -2.616 16.465 1.00 78.44 93 MET A N 1
ATOM 753 C CA . MET A 1 93 ? -22.509 -1.840 17.709 1.00 78.44 93 MET A CA 1
ATOM 754 C C . MET A 1 93 ? -23.688 -0.859 17.721 1.00 78.44 93 MET A C 1
ATOM 756 O O . MET A 1 93 ? -24.485 -0.898 18.650 1.00 78.44 93 MET A O 1
ATOM 760 N N . TYR A 1 94 ? -23.879 -0.077 16.650 1.00 77.31 94 TYR A N 1
ATOM 761 C CA . TYR A 1 94 ? -25.009 0.857 16.532 1.00 77.31 94 TYR A CA 1
ATOM 762 C C . TYR A 1 94 ? -26.377 0.163 16.649 1.00 77.31 94 TYR A C 1
ATOM 764 O O . TYR A 1 94 ? -27.282 0.663 17.317 1.00 77.31 94 TYR A O 1
ATOM 772 N N . LYS A 1 95 ? -26.531 -1.010 16.021 1.00 78.81 95 LYS A N 1
ATOM 773 C CA . LYS A 1 95 ? -27.777 -1.786 16.075 1.00 78.81 95 LYS A CA 1
ATOM 774 C C . LYS A 1 95 ? -28.108 -2.269 17.492 1.00 78.81 95 LYS A C 1
ATOM 776 O O . LYS A 1 95 ? -29.273 -2.227 17.874 1.00 78.81 95 LYS A O 1
ATOM 781 N N . ASN A 1 96 ? -27.112 -2.711 18.262 1.00 73.12 96 ASN A N 1
ATOM 782 C CA . ASN A 1 96 ? -27.328 -3.168 19.638 1.00 73.12 96 ASN A CA 1
ATOM 783 C C . ASN A 1 96 ? -27.751 -2.021 20.564 1.00 73.12 96 ASN A C 1
ATOM 785 O O . ASN A 1 96 ? -28.667 -2.203 21.358 1.00 73.12 96 ASN A O 1
ATOM 789 N N . THR A 1 97 ? -27.168 -0.827 20.418 1.00 67.88 97 THR A N 1
ATOM 790 C CA . THR A 1 97 ? -27.563 0.349 21.215 1.00 67.88 97 THR A CA 1
ATOM 791 C C . THR A 1 97 ? -28.992 0.819 20.908 1.00 67.88 97 THR A C 1
ATOM 793 O O . THR A 1 97 ? -29.659 1.376 21.773 1.00 67.88 97 THR A O 1
ATOM 796 N N . ALA A 1 98 ? -29.479 0.593 19.683 1.00 65.31 98 ALA A N 1
ATOM 797 C CA . ALA A 1 98 ? -30.845 0.928 19.271 1.00 65.31 98 ALA A CA 1
ATOM 798 C C . ALA A 1 98 ? -31.901 -0.110 19.697 1.00 65.31 98 ALA A C 1
ATOM 800 O O . ALA A 1 98 ? -33.086 0.183 19.620 1.00 65.31 98 ALA A O 1
ATOM 801 N N . SER A 1 99 ? -31.486 -1.314 20.109 1.00 63.38 99 SER A N 1
ATOM 802 C CA . SER A 1 99 ? -32.386 -2.368 20.600 1.00 63.38 99 SER A CA 1
ATOM 803 C C . SER A 1 99 ? -32.580 -2.340 22.123 1.00 63.38 99 SER A C 1
ATOM 805 O O . SER A 1 99 ? -33.435 -3.069 22.620 1.00 63.38 99 SER A O 1
ATOM 807 N N . ASP A 1 100 ? -31.764 -1.565 22.844 1.00 57.66 100 ASP A N 1
ATOM 808 C CA . ASP A 1 100 ? -31.796 -1.410 24.310 1.00 57.66 100 ASP A CA 1
ATOM 809 C C . ASP A 1 100 ? -32.608 -0.173 24.766 1.00 57.66 100 ASP A C 1
ATOM 811 O O . ASP A 1 100 ? -32.866 -0.012 25.956 1.00 57.66 100 ASP A O 1
ATOM 815 N N . ASN A 1 101 ? -33.038 0.681 23.823 1.00 52.44 101 ASN A N 1
ATOM 816 C CA . ASN A 1 101 ? -33.991 1.791 24.025 1.00 52.44 101 ASN A CA 1
ATOM 817 C C . ASN A 1 101 ? -35.379 1.430 23.487 1.00 52.44 101 ASN A C 1
ATOM 819 O O . ASN A 1 101 ? -36.364 1.987 24.021 1.00 52.44 101 ASN A O 1
#

Foldseek 3Di:
DPPVVLVVVLVVLVVLLVVLVVVLVVLVVVLVVLVVCCVVCVPVVCVVVCVVPVDDSVVVVVVSVVVSVVSVVCSCVVRVVSSVVSVVVSVVSVVVVVVVD

Sequence (101 aa):
MNQKTENETSQILHVCAKVLIRCFAFSVLILMIWFVWLLTCGDFGYQYFSAWFGLTKQEFVLENLNGMTELKLLSVTLFLVPYAAIKLVLHNMYKNTASDN

Secondary structure (DSSP, 8-state):
--HHHHHHHHHHHHHHHHHHHHHHHHHHHHHHHHHHHHHHSTTHHHHHHHHHH---HHHHHHHHHHHHHHHHHHHIIIIIHHHHHHHHHHHHHHHHHHH--

pLDDT: mean 75.69, std 10.38, range [49.34, 89.25]